Protein AF-A0A673M938-F1 (afdb_monomer_lite)

Radius of gyration: 27.76 Å; chains: 1; bounding box: 38×62×78 Å

Secondary structure (DSSP, 8-state):
--PPPP--TTTTSSSS-S----------SSSSSSSS--S-------------HHHHHHHHHHHSTTHHHHHHHHHHHHHHHHSSS---THHHHHHHHHHHHHHHHHT--SS---TT-

Sequence (117 aa):
MMTSPSVSMEDYQEAEQMQVGEQTAGQVEERLEEEEEREEEESSSAPSEPQTPMEVDKTAIYRHPLFPLLALLFEKCEQSTQSSECVTSASFDVDIENFVRNQEKEGKAFFSEDPDL

InterPro domains:
  IPR032453 Homeobox protein PKNOX/Meis, N-terminal [PF16493] (54-117)

pLDDT: mean 70.55, std 22.5, range [33.09, 96.75]

Organism: NCBI:txid307959

Foldseek 3Di:
DDDDDDDDPPVPPPPPDDDDDDDDDDPDPPPPPPPPPDPPPPPDDDDDDPDDPVNVVVVVLCPWLCNVLVVVVVVLVVCCVVDPPNPDPVVSVVVVVVSVVVCVVVVHDNGDPDPVD

Structure (mmCIF, N/CA/C/O backbone):
data_AF-A0A673M938-F1
#
_entry.id   AF-A0A673M938-F1
#
loop_
_atom_site.group_PDB
_atom_site.id
_atom_site.type_symbol
_atom_site.label_atom_id
_atom_site.label_alt_id
_atom_site.label_comp_id
_atom_site.label_asym_id
_atom_site.label_entity_id
_atom_site.label_seq_id
_atom_site.pdbx_PDB_ins_code
_atom_site.Cartn_x
_atom_site.Cartn_y
_atom_site.Cartn_z
_atom_site.occupancy
_atom_site.B_iso_or_equiv
_atom_site.auth_seq_id
_atom_site.auth_comp_id
_atom_site.auth_asym_id
_atom_site.auth_atom_id
_atom_site.pdbx_PDB_model_num
ATOM 1 N N . MET A 1 1 ? 14.864 14.030 59.898 1.00 46.38 1 MET A N 1
ATOM 2 C CA . MET A 1 1 ? 13.698 14.723 59.313 1.00 46.38 1 MET A CA 1
ATOM 3 C C . MET A 1 1 ? 14.268 15.833 58.452 1.00 46.38 1 MET A C 1
ATOM 5 O O . MET A 1 1 ? 14.858 16.744 59.013 1.00 46.38 1 MET A O 1
ATOM 9 N N . MET A 1 2 ? 14.240 15.707 57.127 1.00 45.50 2 MET A N 1
ATOM 10 C CA . MET A 1 2 ? 14.687 16.782 56.238 1.00 45.50 2 MET A CA 1
ATOM 11 C C . MET A 1 2 ? 13.480 17.220 55.423 1.00 45.50 2 MET A C 1
ATOM 13 O O . MET A 1 2 ? 12.916 16.448 54.658 1.00 45.50 2 MET A O 1
ATOM 17 N N . THR A 1 3 ? 13.046 18.435 55.736 1.00 51.59 3 THR A N 1
ATOM 18 C CA . THR A 1 3 ? 11.962 19.172 55.102 1.00 51.59 3 THR A CA 1
ATOM 19 C C . THR A 1 3 ? 12.409 19.597 53.706 1.00 51.59 3 THR A C 1
ATOM 21 O O . THR A 1 3 ? 13.449 20.236 53.559 1.00 51.59 3 THR A O 1
ATOM 24 N N . SER A 1 4 ? 11.654 19.221 52.680 1.00 50.34 4 SER A N 1
ATOM 25 C CA . SER A 1 4 ? 11.849 19.722 51.319 1.00 50.34 4 SER A CA 1
ATOM 26 C C . SER A 1 4 ? 11.364 21.176 51.244 1.00 50.34 4 SER A C 1
ATOM 28 O O . SER A 1 4 ? 10.293 21.470 51.781 1.00 50.34 4 SER A O 1
ATOM 30 N N . PRO A 1 5 ? 12.110 22.101 50.617 1.00 5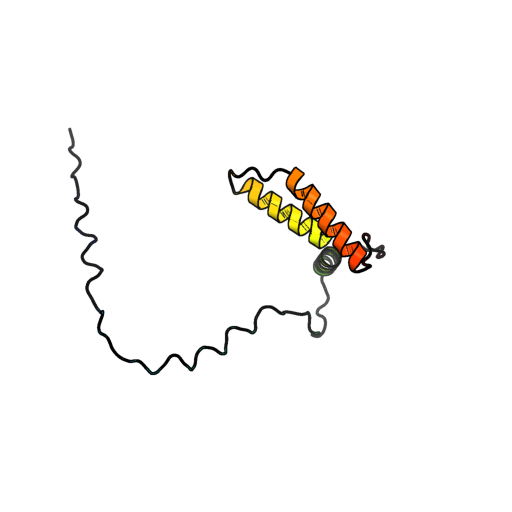2.72 5 PRO A N 1
ATOM 31 C CA . PRO A 1 5 ? 11.615 23.446 50.371 1.00 52.72 5 PRO A CA 1
ATOM 32 C C . PRO A 1 5 ? 10.592 23.419 49.228 1.00 52.72 5 PRO A C 1
ATOM 34 O O . PRO A 1 5 ? 10.859 22.898 48.147 1.00 52.72 5 PRO A O 1
ATOM 37 N N . SER A 1 6 ? 9.412 23.976 49.496 1.00 56.78 6 SER A N 1
ATOM 38 C CA . SER A 1 6 ? 8.417 24.337 48.488 1.00 56.78 6 SER A CA 1
ATOM 39 C C . SER A 1 6 ? 8.943 25.551 47.726 1.00 56.78 6 SER A C 1
ATOM 41 O O . SER A 1 6 ? 9.205 26.581 48.343 1.00 56.78 6 SER A O 1
ATOM 43 N N . VAL A 1 7 ? 9.109 25.432 46.413 1.00 49.12 7 VAL A N 1
ATOM 44 C CA . VAL A 1 7 ? 9.397 26.564 45.522 1.00 49.12 7 VAL A CA 1
ATOM 45 C C . VAL A 1 7 ? 8.110 26.874 44.763 1.00 49.12 7 VAL A C 1
ATOM 47 O O . VAL A 1 7 ? 7.568 26.004 44.083 1.00 49.12 7 VAL A O 1
ATOM 50 N N . SER A 1 8 ? 7.578 28.078 44.979 1.00 53.78 8 SER A N 1
ATOM 51 C CA . SER A 1 8 ? 6.349 28.581 44.364 1.00 53.78 8 SER A CA 1
ATOM 52 C C . SER A 1 8 ? 6.526 28.825 42.859 1.00 53.78 8 SER A C 1
ATOM 54 O O . SER A 1 8 ? 7.599 29.192 42.390 1.00 53.78 8 SER A O 1
ATOM 56 N N . MET A 1 9 ? 5.442 28.642 42.104 1.00 48.66 9 MET A N 1
ATOM 57 C CA . MET A 1 9 ? 5.350 28.697 40.636 1.00 48.66 9 MET A CA 1
ATOM 58 C C . MET A 1 9 ? 5.307 30.136 40.066 1.00 48.66 9 MET A C 1
ATOM 60 O O . MET A 1 9 ? 4.666 30.381 39.051 1.00 48.66 9 MET A O 1
ATOM 64 N N . GLU A 1 10 ? 5.937 31.099 40.738 1.00 53.44 10 GLU A N 1
ATOM 65 C CA . GLU A 1 10 ? 5.806 32.548 40.465 1.00 53.44 10 GLU A CA 1
ATOM 66 C C . GLU A 1 10 ? 6.981 33.139 39.663 1.00 53.44 10 GLU A C 1
ATOM 68 O O . GLU A 1 10 ? 6.841 34.212 39.088 1.00 53.44 10 GLU A O 1
ATOM 73 N N . ASP A 1 11 ? 8.091 32.412 39.505 1.00 44.53 11 ASP A N 1
ATOM 74 C CA . ASP A 1 11 ? 9.292 32.907 38.801 1.00 44.53 11 ASP A CA 1
ATOM 75 C C . ASP A 1 11 ? 9.293 32.658 37.275 1.00 44.53 11 ASP A C 1
ATOM 77 O O . ASP A 1 11 ? 10.265 32.954 36.589 1.00 44.53 11 ASP A O 1
ATOM 81 N N . TYR A 1 12 ? 8.210 32.113 36.707 1.00 47.50 12 TYR A N 1
ATOM 82 C CA . TYR A 1 12 ? 8.104 31.879 35.254 1.00 47.50 12 TYR A CA 1
ATOM 83 C C . TYR A 1 12 ? 7.320 32.962 34.499 1.00 47.50 12 TYR A C 1
ATOM 85 O O . TYR A 1 12 ? 7.202 32.885 33.279 1.00 47.50 12 TYR A O 1
ATOM 93 N N . GLN A 1 13 ? 6.789 33.977 35.190 1.00 46.44 13 GLN A N 1
ATOM 94 C CA . GLN A 1 13 ? 5.879 34.965 34.593 1.00 46.44 13 GLN A CA 1
ATOM 95 C C . GLN A 1 13 ? 6.547 36.309 34.230 1.00 46.44 13 GLN A C 1
ATOM 97 O O . GLN A 1 13 ? 5.871 37.228 33.776 1.00 46.44 13 GLN A O 1
ATOM 102 N N . GLU A 1 14 ? 7.875 36.422 34.359 1.00 40.69 14 GLU A N 1
ATOM 103 C CA . GLU A 1 14 ? 8.656 37.605 33.950 1.00 40.69 14 GLU A CA 1
ATOM 104 C C . GLU A 1 14 ? 9.568 37.317 32.738 1.00 40.69 14 GLU A C 1
ATOM 106 O O . GLU A 1 14 ? 10.674 37.831 32.627 1.00 40.69 14 GLU A O 1
ATOM 111 N N . ALA A 1 15 ? 9.117 36.478 31.800 1.00 41.78 15 ALA A N 1
ATOM 112 C CA . ALA A 1 15 ? 9.761 36.319 30.487 1.00 41.78 15 ALA A CA 1
ATOM 113 C C . ALA A 1 15 ? 8.848 36.723 29.310 1.00 41.78 15 ALA A C 1
ATOM 115 O O . ALA A 1 15 ? 9.245 36.596 28.156 1.00 41.78 15 ALA A O 1
ATOM 116 N N . GLU A 1 16 ? 7.651 37.257 29.589 1.00 47.84 16 GLU A N 1
ATOM 117 C CA . GLU A 1 16 ? 6.676 37.719 28.581 1.00 47.84 16 GLU A CA 1
ATOM 118 C C . GLU A 1 16 ? 6.479 39.246 28.565 1.00 47.84 16 GLU A C 1
ATOM 120 O O . GLU A 1 16 ? 5.452 39.755 28.123 1.00 47.84 16 GLU A O 1
ATOM 125 N N . GLN A 1 17 ? 7.458 40.021 29.031 1.00 50.78 17 GLN A N 1
ATOM 126 C CA . GLN A 1 17 ? 7.371 41.483 28.995 1.00 50.78 17 GLN A CA 1
ATOM 127 C C . GLN A 1 17 ? 8.587 42.113 28.327 1.00 50.78 17 GLN A C 1
ATOM 129 O O . GLN A 1 17 ? 9.359 42.820 28.963 1.00 50.78 17 GLN A O 1
ATOM 134 N N . MET A 1 18 ? 8.732 41.921 27.016 1.00 43.19 18 MET A N 1
ATOM 135 C CA . MET A 1 18 ? 9.256 42.994 26.173 1.00 43.19 18 MET A CA 1
ATOM 136 C C . MET A 1 18 ? 8.873 42.784 24.711 1.00 43.19 18 MET A C 1
ATOM 138 O O . MET A 1 18 ? 9.156 41.750 24.121 1.00 43.19 18 MET A O 1
ATOM 142 N N . GLN A 1 19 ? 8.313 43.854 24.144 1.00 44.06 19 GLN A N 1
ATOM 143 C CA . GLN A 1 19 ? 8.196 44.134 22.713 1.00 44.06 19 GLN A CA 1
ATOM 144 C C . GLN A 1 19 ? 6.907 43.674 22.012 1.00 44.06 19 GLN A C 1
ATOM 146 O O . GLN A 1 19 ? 6.929 42.959 21.019 1.00 44.06 19 GLN A O 1
ATOM 151 N N . VAL A 1 20 ? 5.776 44.239 22.448 1.00 41.41 20 VAL A N 1
ATOM 152 C CA . VAL A 1 20 ? 4.704 44.623 21.516 1.00 41.41 20 VAL A CA 1
ATOM 153 C C . VAL A 1 20 ? 4.788 46.136 21.326 1.00 41.41 20 VAL A C 1
ATOM 155 O O . VAL A 1 20 ? 4.463 46.912 22.222 1.00 41.41 20 VAL A O 1
ATOM 158 N N . GLY A 1 21 ? 5.298 46.540 20.165 1.00 39.22 21 GLY A N 1
ATOM 159 C CA . GLY A 1 21 ? 5.245 47.897 19.639 1.00 39.22 21 GLY A CA 1
ATOM 160 C C . GLY A 1 21 ? 4.765 47.816 18.195 1.00 39.22 21 GLY A C 1
ATOM 161 O O . GLY A 1 21 ? 5.463 47.276 17.345 1.00 39.22 21 GLY A O 1
ATOM 162 N N . GLU A 1 22 ? 3.541 48.281 17.969 1.00 41.91 22 GLU A N 1
ATOM 163 C CA . GLU A 1 22 ? 2.845 48.376 16.684 1.00 41.91 22 GLU A CA 1
ATOM 164 C C . GLU A 1 22 ? 3.607 49.168 15.602 1.00 41.91 22 GLU A C 1
ATOM 166 O O . GLU A 1 22 ? 4.420 50.039 15.911 1.00 41.91 22 GLU A O 1
ATOM 171 N N . GLN A 1 23 ? 3.158 48.955 14.351 1.00 39.69 23 GLN A N 1
ATOM 172 C CA . GLN A 1 23 ? 3.419 49.688 13.093 1.00 39.69 23 GLN A CA 1
ATOM 173 C C . GLN A 1 23 ? 4.562 49.072 12.260 1.00 39.69 23 GLN A C 1
ATOM 175 O O . GLN A 1 23 ? 5.728 49.133 12.614 1.00 39.69 23 GLN A O 1
ATOM 180 N N . THR A 1 24 ? 4.294 48.454 11.108 1.00 33.09 24 THR A N 1
ATOM 181 C CA . THR A 1 24 ? 3.749 49.122 9.918 1.00 33.09 24 THR A CA 1
ATOM 182 C C . THR A 1 24 ? 3.107 48.116 8.951 1.00 33.09 24 THR A C 1
ATOM 184 O O . THR A 1 24 ? 3.687 47.094 8.598 1.00 33.09 24 THR A O 1
ATOM 187 N N . ALA A 1 25 ? 1.890 48.433 8.507 1.00 45.22 25 ALA A N 1
ATOM 188 C CA . ALA A 1 25 ? 1.270 47.842 7.330 1.00 45.22 25 ALA A CA 1
ATOM 189 C C . ALA A 1 25 ? 2.018 48.341 6.083 1.00 45.22 25 ALA A C 1
ATOM 191 O O . ALA A 1 25 ? 2.111 49.553 5.881 1.00 45.22 25 ALA A O 1
ATOM 192 N N . GLY A 1 26 ? 2.557 47.431 5.269 1.00 43.84 26 GLY A N 1
ATOM 193 C CA . GLY A 1 26 ? 3.184 47.811 3.997 1.00 43.84 26 GLY A CA 1
ATOM 194 C C . GLY A 1 26 ? 4.216 46.856 3.394 1.00 43.84 26 GLY A C 1
ATOM 195 O O . GLY A 1 26 ? 4.882 47.261 2.449 1.00 43.84 26 GLY A O 1
ATOM 196 N N . GLN A 1 27 ? 4.392 45.631 3.903 1.00 39.25 27 GLN A N 1
ATOM 197 C CA . GLN A 1 27 ? 5.377 44.698 3.339 1.00 39.25 27 GLN A CA 1
ATOM 198 C C . GLN A 1 27 ? 4.998 43.235 3.618 1.00 39.25 27 GLN A C 1
ATOM 200 O O . GLN A 1 27 ? 5.647 42.534 4.383 1.00 39.25 27 GLN A O 1
ATOM 205 N N . VAL A 1 28 ? 3.883 42.775 3.050 1.00 37.84 28 VAL A N 1
ATOM 206 C CA . VAL A 1 28 ? 3.534 41.337 3.055 1.00 37.84 28 VAL A CA 1
ATOM 207 C C . VAL A 1 28 ? 3.056 40.847 1.682 1.00 37.84 28 VAL A C 1
ATOM 209 O O . VAL A 1 28 ? 2.656 39.699 1.550 1.00 37.84 28 VAL A O 1
ATOM 212 N N . GLU A 1 29 ? 3.135 41.690 0.646 1.00 44.66 29 GLU A N 1
ATOM 213 C CA . GLU A 1 29 ? 2.706 41.341 -0.719 1.00 44.66 29 GLU A CA 1
ATOM 214 C C . GLU A 1 29 ? 3.839 40.823 -1.625 1.00 44.66 29 GLU A C 1
ATOM 216 O O . GLU A 1 29 ? 3.595 40.537 -2.786 1.00 44.66 29 GLU A O 1
ATOM 221 N N . GLU A 1 30 ? 5.062 40.636 -1.118 1.00 43.28 30 GLU A N 1
ATOM 222 C CA . GLU A 1 30 ? 6.190 40.103 -1.910 1.00 43.28 30 GLU A CA 1
ATOM 223 C C . GLU A 1 30 ? 6.807 38.853 -1.260 1.00 43.28 30 GLU A C 1
ATOM 225 O O . GLU A 1 30 ? 8.019 38.715 -1.136 1.00 43.28 30 GLU A O 1
ATOM 230 N N . ARG A 1 31 ? 5.970 37.948 -0.743 1.00 40.50 31 ARG A N 1
ATOM 231 C CA . ARG A 1 31 ? 6.435 36.617 -0.309 1.00 40.50 31 ARG A CA 1
ATOM 232 C C . ARG A 1 31 ? 5.344 35.551 -0.414 1.00 40.50 31 ARG A C 1
ATOM 234 O O . ARG A 1 31 ? 5.208 34.709 0.467 1.00 40.50 31 ARG A O 1
ATOM 241 N N . LEU A 1 32 ? 4.533 35.645 -1.466 1.00 40.44 32 LEU A N 1
ATOM 242 C CA . LEU A 1 32 ? 3.410 34.743 -1.752 1.00 40.44 32 LEU A CA 1
ATOM 243 C C . LEU A 1 32 ? 3.569 33.982 -3.079 1.00 40.44 32 LEU A C 1
ATOM 245 O O . LEU A 1 32 ? 2.608 33.379 -3.535 1.00 40.44 32 LEU A O 1
ATOM 249 N N . GLU A 1 33 ? 4.763 33.961 -3.681 1.00 41.78 33 GLU A N 1
ATOM 250 C CA . GLU A 1 33 ? 4.968 33.332 -5.000 1.00 41.78 33 GLU A CA 1
ATOM 251 C C . GLU A 1 33 ? 6.084 32.267 -5.047 1.00 41.78 33 GLU A C 1
ATOM 253 O O . GLU A 1 33 ? 6.384 31.760 -6.118 1.00 41.78 33 GLU A O 1
ATOM 258 N N . GLU A 1 34 ? 6.680 31.860 -3.919 1.00 41.66 34 GLU A N 1
ATOM 259 C CA . GLU A 1 34 ? 7.791 30.879 -3.915 1.00 41.66 34 GLU A CA 1
ATOM 260 C C . GLU A 1 34 ? 7.587 29.712 -2.930 1.00 41.66 34 GLU A C 1
ATOM 262 O O . GLU A 1 34 ? 8.523 29.290 -2.258 1.00 41.66 34 GLU A O 1
ATOM 267 N N . GLU A 1 35 ? 6.371 29.178 -2.797 1.00 43.34 35 GLU A N 1
ATOM 268 C CA . GLU A 1 35 ? 6.157 27.918 -2.051 1.00 43.34 35 GLU A CA 1
ATOM 269 C C . GLU A 1 35 ? 5.052 27.024 -2.651 1.00 43.34 35 GLU A C 1
ATOM 271 O O . GLU A 1 35 ? 4.525 26.145 -1.978 1.00 43.34 35 GLU A O 1
ATOM 276 N N . GLU A 1 36 ? 4.734 27.203 -3.939 1.00 41.62 36 GLU A N 1
ATOM 277 C CA . GLU A 1 36 ? 3.830 26.325 -4.706 1.00 41.62 36 GLU A CA 1
ATOM 278 C C . GLU A 1 36 ? 4.551 25.712 -5.918 1.00 41.62 36 GLU A C 1
ATOM 280 O O . GLU A 1 36 ? 4.021 25.656 -7.013 1.00 41.62 36 GLU A O 1
ATOM 285 N N . GLU A 1 37 ? 5.794 25.262 -5.752 1.00 38.25 37 GLU A N 1
ATOM 286 C CA . GLU A 1 37 ? 6.470 24.432 -6.760 1.00 38.25 37 GLU A CA 1
ATOM 287 C C . GLU A 1 37 ? 7.373 23.414 -6.062 1.00 38.25 37 GLU A C 1
ATOM 289 O O . GLU A 1 37 ? 8.601 23.479 -6.143 1.00 38.25 37 GLU A O 1
ATOM 294 N N . ARG A 1 38 ? 6.793 22.474 -5.302 1.00 51.00 38 ARG A N 1
ATOM 295 C CA . ARG A 1 38 ? 7.587 21.324 -4.852 1.00 51.00 38 ARG A CA 1
ATOM 296 C C . ARG A 1 38 ? 6.842 20.043 -4.516 1.00 51.00 38 ARG A C 1
ATOM 298 O O . ARG A 1 38 ? 7.299 19.340 -3.632 1.00 51.00 38 ARG A O 1
ATOM 305 N N . GLU A 1 39 ? 5.784 19.680 -5.231 1.00 43.56 39 GLU A N 1
ATOM 306 C CA . GLU A 1 39 ? 5.269 18.299 -5.173 1.00 43.56 39 GLU A CA 1
ATOM 307 C C . GLU A 1 39 ? 4.759 17.812 -6.535 1.00 43.56 39 GLU A C 1
ATOM 309 O O . GLU A 1 39 ? 3.681 17.254 -6.640 1.00 43.56 39 GLU A O 1
ATOM 314 N N . GLU A 1 40 ? 5.568 17.975 -7.582 1.00 43.25 40 GLU A N 1
ATOM 315 C CA . GLU A 1 40 ? 5.495 17.136 -8.786 1.00 43.25 40 GLU A CA 1
ATOM 316 C C . GLU A 1 40 ? 6.929 16.851 -9.261 1.00 43.25 40 GLU A C 1
ATOM 318 O O . GLU A 1 40 ? 7.382 17.330 -10.295 1.00 43.25 40 GLU A O 1
ATOM 323 N N . GLU A 1 41 ? 7.688 16.061 -8.490 1.00 40.50 41 GLU A N 1
ATOM 324 C CA . GLU A 1 41 ? 8.828 15.317 -9.055 1.00 40.50 41 GLU A CA 1
ATOM 325 C C . GLU A 1 41 ? 8.260 14.164 -9.899 1.00 40.50 41 GLU A C 1
ATOM 327 O O . GLU A 1 41 ? 8.322 12.981 -9.561 1.00 40.50 41 GLU A O 1
ATOM 332 N N . GLU A 1 42 ? 7.645 14.543 -11.020 1.00 42.47 42 GLU A N 1
ATOM 333 C CA . GLU A 1 42 ? 7.547 13.684 -12.182 1.00 42.47 42 GLU A CA 1
ATOM 334 C C . GLU A 1 42 ? 8.972 13.475 -12.699 1.00 42.47 42 GLU A C 1
ATOM 336 O O . GLU A 1 42 ? 9.721 14.415 -12.967 1.00 42.47 42 GLU A O 1
ATOM 341 N N . SER A 1 43 ? 9.336 12.200 -12.786 1.00 45.50 43 SER A N 1
ATOM 342 C CA . SER A 1 43 ? 10.582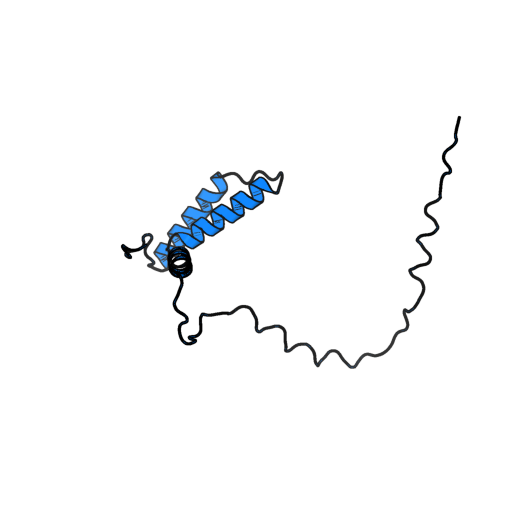 11.667 -13.315 1.00 45.50 43 SER A CA 1
ATOM 343 C C . SER A 1 43 ? 10.899 12.258 -14.697 1.00 45.50 43 SER A C 1
ATOM 345 O O . SER A 1 43 ? 10.533 11.705 -15.733 1.00 45.50 43 SER A O 1
ATOM 347 N N . SER A 1 44 ? 11.590 13.398 -14.719 1.00 45.41 44 SER A N 1
ATOM 348 C CA . SER A 1 44 ? 12.095 14.014 -15.941 1.00 45.41 44 SER A CA 1
ATOM 349 C C . SER A 1 44 ? 13.541 13.586 -16.166 1.00 45.41 44 SER A C 1
ATOM 351 O O . SER A 1 44 ? 14.440 13.812 -15.359 1.00 45.41 44 SER A O 1
ATOM 353 N N . SER A 1 45 ? 13.722 12.904 -17.290 1.00 49.62 45 SER A N 1
ATOM 354 C CA . SER A 1 45 ? 14.942 12.319 -17.839 1.00 49.62 45 SER A CA 1
ATOM 355 C C . SER A 1 45 ? 16.243 13.106 -17.585 1.00 49.62 45 SER A C 1
ATOM 357 O O . SER A 1 45 ? 16.463 14.165 -18.175 1.00 49.62 45 SER A O 1
ATOM 359 N N . ALA A 1 46 ? 17.167 12.504 -16.832 1.00 47.72 46 ALA A N 1
ATOM 360 C CA . ALA A 1 46 ? 18.592 12.847 -16.783 1.00 47.72 46 ALA A CA 1
ATOM 361 C C . ALA A 1 46 ? 19.432 11.589 -17.119 1.00 47.72 46 ALA A C 1
ATOM 363 O O . ALA A 1 46 ? 18.945 10.471 -16.928 1.00 47.72 46 ALA A O 1
ATOM 364 N N . PRO A 1 47 ? 20.650 11.719 -17.686 1.00 48.19 47 PRO A N 1
ATOM 365 C CA . PRO A 1 47 ? 21.372 10.596 -18.279 1.00 48.19 47 PRO A CA 1
ATOM 366 C C . PRO A 1 47 ? 21.751 9.562 -17.214 1.00 48.19 47 PRO A C 1
ATOM 368 O O . PRO A 1 47 ? 22.348 9.886 -16.192 1.00 48.19 47 PRO A O 1
ATOM 371 N N . SER A 1 48 ? 21.382 8.315 -17.497 1.00 52.50 48 SER A N 1
ATOM 372 C CA . SER A 1 48 ? 21.441 7.146 -16.623 1.00 52.50 48 SER A CA 1
ATOM 373 C C . SER A 1 48 ? 22.825 6.903 -16.012 1.00 52.50 48 SER A C 1
ATOM 375 O O . SER A 1 48 ? 23.734 6.419 -16.695 1.00 52.50 48 SER A O 1
ATOM 377 N N . GLU A 1 49 ? 22.956 7.134 -14.706 1.00 63.06 49 GLU A N 1
ATOM 378 C CA . GLU A 1 49 ? 23.859 6.318 -13.893 1.00 63.06 49 GLU A CA 1
ATOM 379 C C . GLU A 1 49 ? 23.436 4.841 -14.010 1.00 63.06 49 GLU A C 1
ATOM 381 O O . GLU A 1 49 ? 22.247 4.557 -14.199 1.00 63.06 49 GLU A O 1
ATOM 386 N N . PRO A 1 50 ? 24.375 3.877 -13.953 1.00 66.19 50 PRO A N 1
ATOM 387 C CA . PRO A 1 50 ? 24.017 2.466 -13.973 1.00 66.19 50 PRO A CA 1
ATOM 388 C C . PRO A 1 50 ? 23.113 2.173 -12.772 1.00 66.19 50 PRO A C 1
ATOM 390 O O . PRO A 1 50 ? 23.564 2.207 -11.627 1.00 66.19 50 PRO A O 1
ATOM 393 N N . GLN A 1 51 ? 21.833 1.906 -13.041 1.00 72.94 51 GLN A N 1
ATOM 394 C CA . GLN A 1 51 ? 20.876 1.527 -12.009 1.00 72.94 51 GLN A CA 1
ATOM 395 C C . GLN A 1 51 ? 21.404 0.289 -11.288 1.00 72.94 51 GLN A C 1
ATOM 397 O O . GLN A 1 51 ? 21.713 -0.732 -11.910 1.00 72.94 51 GLN A O 1
ATOM 402 N N . THR A 1 52 ? 21.561 0.397 -9.970 1.00 89.31 52 THR A N 1
ATOM 403 C CA . THR A 1 52 ? 21.917 -0.767 -9.161 1.00 89.31 52 THR A CA 1
ATOM 404 C C . THR A 1 52 ? 20.769 -1.780 -9.222 1.00 89.31 52 THR A C 1
ATOM 406 O O . THR A 1 52 ? 19.619 -1.364 -9.372 1.00 89.31 52 THR A O 1
ATOM 409 N N . PRO A 1 53 ? 21.030 -3.091 -9.065 1.00 87.88 53 PRO A N 1
ATOM 410 C CA . PRO A 1 53 ? 19.966 -4.099 -9.038 1.00 87.88 53 PRO A CA 1
ATOM 411 C C . PRO A 1 53 ? 18.827 -3.754 -8.061 1.00 87.88 53 PRO A C 1
ATOM 413 O O . PRO A 1 53 ? 17.662 -3.938 -8.377 1.00 87.88 53 PRO A O 1
ATOM 416 N N . MET A 1 54 ? 19.161 -3.141 -6.922 1.00 90.50 54 MET A N 1
ATOM 417 C CA . MET A 1 54 ? 18.193 -2.697 -5.917 1.00 90.50 54 MET A CA 1
ATOM 418 C C . MET A 1 54 ? 17.242 -1.598 -6.421 1.00 90.50 54 MET A C 1
ATOM 420 O O . MET A 1 54 ? 16.064 -1.607 -6.072 1.00 90.50 54 MET A O 1
ATOM 424 N N . GLU A 1 55 ? 17.723 -0.648 -7.230 1.00 91.06 55 GLU A N 1
ATOM 425 C CA . GLU A 1 55 ? 16.856 0.405 -7.784 1.00 91.06 55 GLU A CA 1
ATOM 426 C C . GLU A 1 55 ? 15.916 -0.156 -8.864 1.00 91.06 55 GLU A C 1
ATOM 428 O O . GLU A 1 55 ? 14.770 0.284 -8.982 1.00 91.06 55 GLU A O 1
ATOM 433 N N . VAL A 1 56 ? 16.349 -1.197 -9.585 1.00 90.00 56 VAL A N 1
ATOM 434 C CA . VAL A 1 56 ? 15.482 -1.939 -10.513 1.00 90.00 56 VAL A CA 1
ATOM 435 C C . VAL A 1 56 ? 14.349 -2.626 -9.746 1.00 90.00 56 VAL A C 1
ATOM 437 O O . VAL A 1 56 ? 13.185 -2.397 -10.060 1.00 90.00 56 VAL A O 1
ATOM 440 N N . ASP A 1 57 ? 14.662 -3.366 -8.681 1.00 89.31 57 ASP A N 1
ATOM 441 C CA . ASP A 1 57 ? 13.645 -4.044 -7.863 1.00 89.31 57 ASP A CA 1
ATOM 442 C C . ASP A 1 57 ? 12.657 -3.046 -7.238 1.00 89.31 57 ASP A C 1
ATOM 444 O O . ASP A 1 57 ? 11.442 -3.241 -7.227 1.00 89.31 57 ASP A O 1
ATOM 448 N N . LYS A 1 58 ? 13.171 -1.918 -6.745 1.00 92.19 58 LYS A N 1
ATOM 449 C CA . LYS A 1 58 ? 12.361 -0.847 -6.165 1.00 92.19 58 LYS A CA 1
ATOM 450 C C . LYS A 1 58 ? 11.392 -0.248 -7.189 1.00 92.19 58 LYS A C 1
ATOM 452 O O . LYS A 1 58 ? 10.207 -0.089 -6.897 1.00 92.19 58 LYS A O 1
ATOM 457 N N . THR A 1 59 ? 11.872 0.077 -8.389 1.00 91.06 59 THR A N 1
ATOM 458 C CA . THR A 1 59 ? 11.018 0.626 -9.457 1.00 91.06 59 THR A CA 1
ATOM 459 C C . THR A 1 59 ? 9.989 -0.390 -9.952 1.00 91.06 59 THR A C 1
ATOM 461 O O . THR A 1 59 ? 8.845 -0.010 -10.206 1.00 91.06 59 THR A O 1
ATOM 464 N N . ALA A 1 60 ? 10.352 -1.673 -10.006 1.00 90.62 60 ALA A N 1
ATOM 465 C CA . ALA A 1 60 ? 9.436 -2.775 -10.277 1.00 90.62 60 ALA A CA 1
ATOM 466 C C . ALA A 1 60 ? 8.287 -2.829 -9.254 1.00 90.62 60 ALA A C 1
ATOM 468 O O . ALA A 1 60 ? 7.112 -2.793 -9.629 1.00 90.62 60 ALA A O 1
ATOM 469 N N . ILE A 1 61 ? 8.610 -2.802 -7.958 1.00 90.88 61 ILE A N 1
ATOM 470 C CA . ILE A 1 61 ? 7.613 -2.815 -6.878 1.00 90.88 61 ILE A CA 1
ATOM 471 C C . ILE A 1 61 ? 6.659 -1.620 -6.989 1.00 90.88 61 ILE A C 1
ATOM 473 O O . ILE A 1 61 ? 5.446 -1.805 -6.907 1.00 90.88 61 ILE A O 1
ATOM 477 N N . TYR A 1 62 ? 7.171 -0.406 -7.220 1.00 91.69 62 TYR A N 1
ATOM 478 C CA . TYR A 1 62 ? 6.326 0.794 -7.319 1.00 91.69 62 TYR A CA 1
ATOM 479 C C . TYR A 1 62 ? 5.415 0.812 -8.543 1.00 91.69 62 TYR A C 1
ATOM 481 O O . TYR A 1 62 ? 4.342 1.414 -8.512 1.00 91.69 62 TYR A O 1
ATOM 489 N N . ARG A 1 63 ? 5.822 0.149 -9.626 1.00 91.19 63 ARG A N 1
ATOM 490 C CA . ARG A 1 63 ? 5.001 0.007 -10.830 1.00 91.19 63 ARG A CA 1
ATOM 491 C C . ARG A 1 63 ? 3.956 -1.102 -10.730 1.00 91.19 63 ARG A C 1
ATOM 493 O O . ARG A 1 63 ? 3.088 -1.176 -11.601 1.00 91.19 63 ARG A O 1
ATOM 500 N N . HIS A 1 64 ? 4.022 -1.956 -9.709 1.00 92.56 64 HIS A N 1
ATOM 501 C CA . HIS A 1 64 ? 3.113 -3.085 -9.572 1.00 92.56 64 HIS A CA 1
ATOM 502 C C . HIS A 1 64 ? 1.664 -2.596 -9.358 1.00 92.56 64 HIS A C 1
ATOM 504 O O . HIS A 1 64 ? 1.427 -1.752 -8.492 1.00 92.56 64 HIS A O 1
ATOM 510 N N . PRO A 1 65 ? 0.652 -3.139 -10.065 1.00 92.69 65 PRO A N 1
ATOM 511 C CA . PRO A 1 65 ? -0.738 -2.670 -9.964 1.00 92.69 65 PRO A CA 1
ATOM 512 C C . PRO A 1 65 ? -1.326 -2.769 -8.550 1.00 92.69 65 PRO A C 1
ATOM 514 O O . PRO A 1 65 ? -2.185 -1.978 -8.181 1.00 92.69 65 PRO A O 1
ATOM 517 N N . LEU A 1 66 ? -0.844 -3.712 -7.738 1.00 94.19 66 LEU A N 1
ATOM 518 C CA . LEU A 1 66 ? -1.232 -3.850 -6.326 1.00 94.19 66 LEU A CA 1
ATOM 519 C C . LEU A 1 66 ? -0.515 -2.889 -5.366 1.00 94.19 66 LEU A C 1
ATOM 521 O O . LEU A 1 66 ? -0.910 -2.815 -4.205 1.00 94.19 66 LEU A O 1
ATOM 525 N N . PHE A 1 67 ? 0.514 -2.161 -5.808 1.00 94.69 67 PHE A N 1
ATOM 526 C CA . PHE A 1 67 ? 1.288 -1.277 -4.936 1.00 94.69 67 PHE A CA 1
ATOM 527 C C . PHE A 1 67 ? 0.419 -0.252 -4.181 1.00 94.69 67 PHE A C 1
ATOM 529 O O . PHE A 1 67 ? 0.573 -0.161 -2.963 1.00 94.69 67 PHE A O 1
ATOM 536 N N . PRO A 1 68 ? -0.552 0.443 -4.813 1.00 94.56 68 PRO A N 1
ATOM 537 C CA . PRO A 1 68 ? -1.417 1.385 -4.099 1.00 94.56 68 PRO A CA 1
ATOM 538 C C . PRO A 1 68 ? -2.212 0.727 -2.965 1.00 94.56 68 PRO A C 1
ATOM 540 O O . PRO A 1 68 ? -2.349 1.293 -1.884 1.00 94.56 68 PRO A O 1
ATOM 543 N N . LEU A 1 69 ? -2.703 -0.495 -3.189 1.00 95.81 69 LEU A N 1
ATOM 544 C CA . LEU A 1 69 ? -3.465 -1.239 -2.189 1.00 95.81 69 LEU A CA 1
ATOM 545 C C . LEU A 1 69 ? -2.570 -1.725 -1.034 1.00 95.81 69 LEU A C 1
ATOM 547 O O . LEU A 1 69 ? -2.978 -1.679 0.125 1.00 95.81 69 LEU A O 1
ATOM 551 N N . LEU A 1 70 ? -1.340 -2.157 -1.333 1.00 95.38 70 LEU A N 1
ATOM 552 C CA . LEU A 1 70 ? -0.350 -2.550 -0.323 1.00 95.38 70 LEU A CA 1
ATOM 553 C C . LEU A 1 70 ? 0.132 -1.356 0.513 1.00 95.38 70 LEU A C 1
ATOM 555 O O . LEU A 1 70 ? 0.296 -1.493 1.723 1.00 95.38 70 LEU A O 1
ATOM 559 N N . ALA A 1 71 ? 0.314 -0.186 -0.105 1.00 96.50 71 ALA A N 1
ATOM 560 C CA . ALA A 1 71 ? 0.670 1.043 0.599 1.00 96.50 71 ALA A CA 1
ATOM 561 C C . ALA A 1 71 ? -0.396 1.417 1.646 1.00 96.50 71 ALA A C 1
ATOM 563 O O . ALA A 1 71 ? -0.058 1.643 2.807 1.00 96.50 71 ALA A O 1
ATOM 564 N N . LEU A 1 72 ? -1.681 1.367 1.269 1.00 95.31 72 LEU A N 1
ATOM 565 C CA . LEU A 1 72 ? -2.805 1.596 2.188 1.00 95.31 72 LEU A CA 1
ATOM 566 C C . LEU A 1 72 ? -2.838 0.587 3.346 1.00 95.31 72 LEU A C 1
ATOM 568 O O . LEU A 1 72 ? -3.133 0.949 4.485 1.00 95.31 72 LEU A O 1
ATOM 572 N N . LEU A 1 73 ? -2.522 -0.686 3.079 1.00 95.62 73 LEU A N 1
ATOM 573 C CA . LEU A 1 73 ? -2.441 -1.701 4.131 1.00 95.62 73 LEU A CA 1
ATOM 574 C C . LEU A 1 73 ? -1.363 -1.349 5.160 1.00 95.62 73 LEU A C 1
ATOM 576 O O . LEU A 1 73 ? -1.619 -1.424 6.362 1.00 95.62 73 LEU A O 1
ATOM 580 N N . PHE A 1 74 ? -0.170 -0.961 4.704 1.00 94.19 74 PHE A N 1
ATOM 581 C CA . PHE A 1 74 ? 0.923 -0.606 5.606 1.00 94.19 74 PHE A CA 1
ATOM 582 C C . PHE A 1 74 ? 0.602 0.622 6.452 1.00 94.19 74 PHE A C 1
ATOM 584 O O . PHE A 1 74 ? 0.890 0.602 7.647 1.00 94.19 74 PHE A O 1
ATOM 591 N N . GLU A 1 75 ? -0.076 1.620 5.889 1.00 93.12 75 GLU A N 1
ATOM 592 C CA . GLU A 1 75 ? -0.559 2.779 6.641 1.00 93.12 75 GLU A CA 1
ATOM 593 C C . GLU A 1 75 ? -1.512 2.357 7.775 1.00 93.12 75 GLU A C 1
ATOM 595 O O . GLU A 1 75 ? -1.361 2.765 8.929 1.00 93.12 75 GLU A O 1
ATOM 600 N N . LYS A 1 76 ? -2.461 1.455 7.493 1.00 93.44 76 LYS A N 1
ATOM 601 C CA . LYS A 1 76 ? -3.369 0.927 8.523 1.00 93.44 76 LYS A CA 1
ATOM 602 C C . LYS A 1 76 ? -2.651 0.077 9.568 1.00 93.44 76 LYS A C 1
ATOM 604 O O . LYS A 1 76 ? -3.012 0.122 10.748 1.00 93.44 76 LYS A O 1
ATOM 609 N N . CYS A 1 77 ? -1.635 -0.688 9.174 1.00 93.00 77 CYS A N 1
ATOM 610 C CA . CYS A 1 77 ? -0.798 -1.437 10.111 1.00 93.00 77 CYS A CA 1
ATOM 611 C C . CYS A 1 77 ? -0.001 -0.500 11.026 1.00 93.00 77 CYS A C 1
ATOM 613 O O . CYS A 1 77 ? 0.091 -0.749 12.230 1.00 93.00 77 CYS A O 1
ATOM 615 N N . GLU A 1 78 ? 0.538 0.588 10.483 1.00 92.06 78 GLU A N 1
ATOM 616 C CA . GLU A 1 78 ? 1.241 1.606 11.256 1.00 92.06 78 GLU A CA 1
ATOM 617 C C . GLU A 1 78 ? 0.310 2.228 12.305 1.00 92.06 78 GLU A C 1
ATOM 619 O O . GLU A 1 78 ? 0.602 2.164 13.499 1.00 92.06 78 GLU A O 1
ATOM 624 N N . GLN A 1 79 ? -0.874 2.698 11.902 1.00 90.62 79 GLN A N 1
ATOM 625 C CA . GLN A 1 79 ? -1.863 3.273 12.825 1.00 90.62 79 GLN A CA 1
ATOM 626 C C . GLN A 1 79 ? -2.274 2.292 13.934 1.00 90.62 79 GLN A C 1
ATOM 628 O O . GLN A 1 79 ? -2.372 2.672 15.105 1.00 90.62 79 GLN A O 1
ATOM 633 N N . SER A 1 80 ? -2.452 1.017 13.577 1.00 89.50 80 SER A N 1
ATOM 634 C CA . SER A 1 80 ? -2.821 -0.057 14.512 1.00 89.50 80 SER A CA 1
ATOM 635 C C . SER A 1 80 ? -1.736 -0.370 15.546 1.00 89.50 80 SER A C 1
ATOM 637 O O . SER A 1 80 ? -2.030 -0.954 16.586 1.00 89.50 80 SER A O 1
ATOM 639 N N . THR A 1 81 ? -0.476 -0.045 15.248 1.00 88.25 81 THR A N 1
ATOM 640 C CA . THR A 1 81 ? 0.666 -0.314 16.138 1.00 88.25 81 THR A CA 1
ATOM 641 C C . THR A 1 81 ? 1.123 0.927 16.902 1.00 88.25 81 THR A C 1
ATOM 643 O O . THR A 1 81 ? 1.734 0.790 17.961 1.00 88.25 81 THR A O 1
ATOM 646 N N . GLN A 1 82 ? 0.801 2.125 16.408 1.00 89.06 82 GLN A N 1
ATOM 647 C CA . GLN A 1 82 ? 1.132 3.403 17.042 1.00 89.06 82 GLN A CA 1
ATOM 648 C C . GLN A 1 82 ? 0.041 3.937 17.980 1.00 89.06 82 GLN A C 1
ATOM 650 O O . GLN A 1 82 ? 0.347 4.718 18.882 1.00 89.06 82 GLN A O 1
ATOM 655 N N . SER A 1 83 ? -1.220 3.543 17.790 1.00 80.19 83 SER A N 1
ATOM 656 C CA . SER A 1 83 ? -2.357 4.060 18.559 1.00 80.19 83 SER A CA 1
ATOM 657 C C . SER A 1 83 ? -3.137 2.951 19.271 1.00 80.19 83 SER A C 1
ATOM 659 O O . SER A 1 83 ? -3.046 1.776 18.927 1.00 80.19 83 SER A O 1
ATOM 661 N N . SER A 1 84 ? -3.914 3.316 20.294 1.00 79.94 84 SER A N 1
ATOM 662 C CA . SER A 1 84 ? -4.872 2.402 20.936 1.00 79.94 84 SER A CA 1
ATOM 663 C C . SER A 1 84 ? -6.191 2.275 20.166 1.00 79.94 84 SER A C 1
ATOM 665 O O . SER A 1 84 ? -7.054 1.492 20.565 1.00 79.94 84 SER A O 1
ATOM 667 N N . GLU A 1 85 ? -6.372 3.068 19.105 1.00 79.06 85 GLU A N 1
ATOM 668 C CA . GLU A 1 85 ? -7.521 2.980 18.209 1.00 79.06 85 GLU A CA 1
ATOM 669 C C . GLU A 1 85 ? -7.408 1.666 17.431 1.00 79.06 85 GLU A C 1
ATOM 671 O O . GLU A 1 85 ? -6.485 1.444 16.647 1.00 79.06 85 GLU A O 1
ATOM 676 N N . CYS A 1 86 ? -8.338 0.747 17.683 1.00 69.69 86 CYS A N 1
ATOM 677 C CA . CYS A 1 86 ? -8.354 -0.534 16.996 1.00 69.69 86 CYS A CA 1
ATOM 678 C C . CYS A 1 86 ? -8.874 -0.334 15.568 1.00 69.69 86 CYS A C 1
ATOM 680 O O . CYS A 1 86 ? -10.073 -0.455 15.304 1.00 69.69 86 CYS A O 1
ATOM 682 N N . VAL A 1 87 ? -7.970 -0.044 14.631 1.00 82.56 87 VAL A N 1
ATOM 683 C CA . VAL A 1 87 ? -8.277 -0.146 13.203 1.00 82.56 87 VAL A CA 1
ATOM 684 C C . VAL A 1 87 ? -8.443 -1.629 12.890 1.00 82.56 87 VAL A C 1
ATOM 686 O O . VAL A 1 87 ? -7.491 -2.404 12.839 1.00 82.56 87 VAL A O 1
ATOM 689 N N . THR A 1 88 ? -9.693 -2.062 12.751 1.00 84.12 88 THR A N 1
ATOM 690 C CA . THR A 1 88 ? -9.982 -3.465 12.441 1.00 84.12 88 THR A CA 1
ATOM 691 C C . THR A 1 88 ? -9.596 -3.776 10.997 1.00 84.12 88 THR A C 1
ATOM 693 O O . THR A 1 88 ? -9.793 -2.950 10.099 1.00 84.12 88 THR A O 1
ATOM 696 N N . SER A 1 89 ? -9.115 -4.997 10.749 1.00 86.38 89 SER A N 1
ATOM 697 C CA . SER A 1 89 ? -8.835 -5.478 9.390 1.00 86.38 89 SER A CA 1
ATOM 698 C C . SER A 1 89 ? -10.077 -5.454 8.492 1.00 86.38 89 SER A C 1
ATOM 700 O O . SER A 1 89 ? -9.942 -5.283 7.290 1.00 86.38 89 SER A O 1
ATOM 702 N N . ALA A 1 90 ? -11.283 -5.521 9.069 1.00 89.62 90 ALA A N 1
ATOM 703 C CA . ALA A 1 90 ? -12.546 -5.386 8.340 1.00 89.62 90 ALA A CA 1
ATOM 704 C C . ALA A 1 90 ? -12.705 -4.020 7.647 1.00 89.62 90 ALA A C 1
ATOM 706 O O . ALA A 1 90 ? -13.420 -3.895 6.658 1.00 89.62 90 ALA A O 1
ATOM 707 N N . SER A 1 91 ? -12.026 -2.977 8.139 1.00 90.81 91 SER A N 1
ATOM 708 C CA . SER A 1 91 ? -12.019 -1.679 7.459 1.00 90.81 91 SER A CA 1
ATOM 709 C C . SER A 1 91 ? -11.260 -1.713 6.130 1.00 90.81 91 SER A C 1
ATOM 711 O O . SER A 1 91 ? -11.493 -0.850 5.291 1.00 90.81 91 SER A O 1
ATOM 713 N N . PHE A 1 92 ? -10.350 -2.674 5.943 1.00 95.69 92 PHE A N 1
ATOM 714 C CA . PHE A 1 92 ? -9.570 -2.822 4.716 1.00 95.69 92 PHE A CA 1
ATOM 715 C C . PHE A 1 92 ? -10.372 -3.490 3.593 1.00 95.69 92 PHE A C 1
ATOM 717 O O . PHE A 1 92 ? -10.117 -3.218 2.425 1.00 95.69 92 PHE A O 1
ATOM 724 N N . ASP A 1 93 ? -11.400 -4.281 3.922 1.00 96.31 93 ASP A N 1
ATOM 725 C CA . ASP A 1 93 ? -12.286 -4.893 2.920 1.00 96.31 93 ASP A CA 1
ATOM 726 C C . ASP A 1 93 ? -12.945 -3.824 2.027 1.00 96.31 93 ASP A C 1
ATOM 728 O O . ASP A 1 93 ? -13.006 -3.964 0.806 1.00 96.31 93 ASP A O 1
ATOM 732 N N . VAL A 1 94 ? -13.348 -2.695 2.621 1.00 96.00 94 VAL A N 1
ATOM 733 C CA . VAL A 1 94 ? -13.920 -1.548 1.896 1.00 96.00 94 VAL A CA 1
ATOM 734 C C . VAL A 1 94 ? -12.895 -0.897 0.958 1.00 96.00 94 VAL A C 1
ATOM 736 O O . VAL A 1 94 ? -13.246 -0.483 -0.149 1.00 96.00 94 VAL A O 1
ATOM 739 N N . ASP A 1 95 ? -11.626 -0.814 1.365 1.00 95.69 95 ASP A N 1
ATOM 740 C CA . ASP A 1 95 ? -10.560 -0.256 0.523 1.00 95.69 95 ASP A CA 1
ATOM 741 C C . ASP A 1 95 ? -10.274 -1.157 -0.679 1.00 95.69 95 ASP A C 1
ATOM 743 O O . ASP A 1 95 ? -10.099 -0.657 -1.790 1.00 95.69 95 ASP A O 1
ATOM 747 N N . ILE A 1 96 ? -10.307 -2.481 -0.483 1.00 95.94 96 ILE A N 1
ATOM 748 C CA . ILE A 1 96 ? -10.189 -3.462 -1.568 1.00 95.94 96 ILE A CA 1
ATOM 749 C C . ILE A 1 96 ? -11.333 -3.275 -2.569 1.00 95.94 96 ILE A C 1
ATOM 751 O O . ILE A 1 96 ? -11.088 -3.185 -3.772 1.00 95.94 96 ILE A O 1
ATOM 755 N N . GLU A 1 97 ? -12.579 -3.174 -2.100 1.00 96.75 97 GLU A N 1
ATOM 756 C CA . GLU A 1 97 ? -13.735 -2.956 -2.97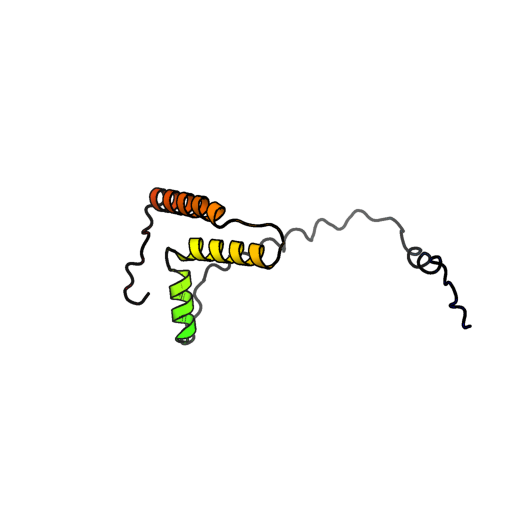8 1.00 96.75 97 GLU A CA 1
ATOM 757 C C . GLU A 1 97 ? -13.623 -1.651 -3.777 1.00 96.75 97 GLU A C 1
ATOM 759 O O . GLU A 1 97 ? -13.925 -1.613 -4.974 1.00 96.75 97 GLU A O 1
ATOM 764 N N . ASN A 1 98 ? -13.174 -0.575 -3.130 1.00 96.00 98 ASN A N 1
ATOM 765 C CA . ASN A 1 98 ? -12.964 0.710 -3.787 1.00 96.00 98 ASN A CA 1
ATOM 766 C C . ASN A 1 98 ? -11.834 0.641 -4.820 1.00 96.00 98 ASN A C 1
ATOM 768 O O . ASN A 1 98 ? -11.991 1.160 -5.926 1.00 96.00 98 ASN A O 1
ATOM 772 N N . PHE A 1 99 ? -10.729 -0.033 -4.491 1.00 96.19 99 PHE A N 1
ATOM 773 C CA . PHE A 1 99 ? -9.622 -0.268 -5.413 1.00 96.19 99 PHE A CA 1
ATOM 774 C C . PHE A 1 99 ? -10.090 -1.040 -6.653 1.00 96.19 99 PHE A C 1
ATOM 776 O O . PHE A 1 99 ? -9.841 -0.605 -7.776 1.00 96.19 99 PHE A O 1
ATOM 783 N N . VAL A 1 100 ? -10.844 -2.129 -6.465 1.00 95.31 100 VAL A N 1
ATOM 784 C CA . VAL A 1 100 ? -11.407 -2.930 -7.564 1.00 95.31 100 VAL A CA 1
ATOM 785 C C . VAL A 1 100 ? -12.310 -2.090 -8.458 1.00 95.31 100 VAL A C 1
ATOM 787 O O . VAL A 1 100 ? -12.115 -2.057 -9.672 1.00 95.31 100 VAL A O 1
ATOM 790 N N . ARG A 1 101 ? -13.242 -1.339 -7.867 1.00 95.75 101 ARG A N 1
ATOM 791 C CA . ARG A 1 101 ? -14.159 -0.474 -8.617 1.00 95.75 101 ARG A CA 1
ATOM 792 C C . ARG A 1 101 ? -13.420 0.592 -9.431 1.00 95.75 101 ARG A C 1
ATOM 794 O O . ARG A 1 101 ? -13.815 0.886 -10.559 1.00 95.75 101 ARG A O 1
ATOM 801 N N . ASN A 1 102 ? -12.365 1.186 -8.872 1.00 93.38 102 ASN A N 1
ATOM 802 C CA . ASN A 1 102 ? -11.550 2.167 -9.586 1.00 93.38 102 ASN A CA 1
ATOM 803 C C . ASN A 1 102 ? -10.781 1.529 -10.746 1.00 93.38 102 ASN A C 1
ATOM 805 O O . ASN A 1 102 ? -10.817 2.066 -11.850 1.00 93.38 102 ASN A O 1
ATOM 809 N N . GLN A 1 103 ? -10.159 0.370 -10.530 1.00 92.44 103 GLN A N 1
ATOM 810 C CA . GLN A 1 103 ? -9.442 -0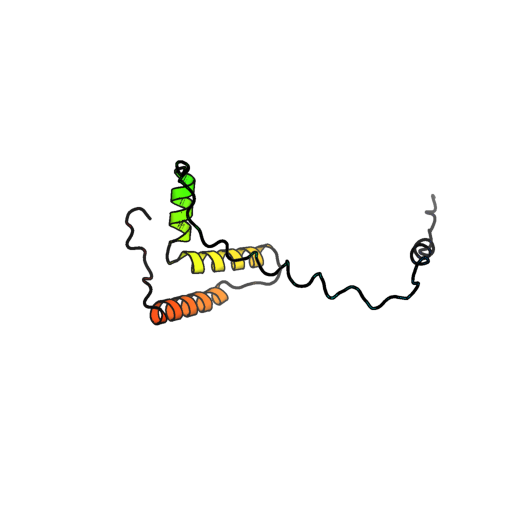.360 -11.578 1.00 92.44 103 GLN A CA 1
ATOM 811 C C . GLN A 1 103 ? -10.363 -0.730 -12.747 1.00 92.44 103 GLN A C 1
ATOM 813 O O . GLN A 1 103 ? -10.000 -0.516 -13.903 1.00 92.44 103 GLN A O 1
ATOM 818 N N . GLU A 1 104 ? -11.580 -1.202 -12.461 1.00 92.88 104 GLU A N 1
ATOM 819 C CA . GLU A 1 104 ? -12.595 -1.493 -13.481 1.00 92.88 104 GLU A CA 1
ATOM 820 C C . GLU A 1 104 ? -13.010 -0.240 -14.259 1.00 92.88 104 GLU A C 1
ATOM 822 O O . GLU A 1 104 ? -13.112 -0.270 -15.485 1.00 92.88 104 GLU A O 1
ATOM 827 N N . LYS A 1 105 ? -13.221 0.880 -13.556 1.00 94.81 105 LYS A N 1
ATOM 828 C CA . LYS A 1 105 ? -13.579 2.166 -14.167 1.00 94.81 105 LYS A CA 1
ATOM 829 C C . LYS A 1 105 ? -12.469 2.703 -15.073 1.00 94.81 105 LYS A C 1
ATOM 831 O O . LYS A 1 105 ? -12.765 3.274 -16.120 1.00 94.81 105 LYS A O 1
ATOM 836 N N . GLU A 1 106 ? -11.214 2.560 -14.661 1.00 92.38 106 GLU A N 1
ATOM 837 C CA . GLU A 1 106 ? -10.044 3.021 -15.414 1.00 92.38 106 GLU A CA 1
ATOM 838 C C . GLU A 1 106 ? -9.580 2.016 -16.483 1.00 92.38 106 GLU A C 1
ATOM 840 O O . GLU A 1 106 ? -8.719 2.347 -17.296 1.00 92.38 106 GLU A O 1
ATOM 845 N N . GLY A 1 107 ? -10.136 0.799 -16.502 1.00 88.75 107 GLY A N 1
ATOM 846 C CA . GLY A 1 107 ? -9.718 -0.274 -17.406 1.00 88.75 107 GLY A CA 1
ATOM 847 C C . GLY A 1 107 ? -8.296 -0.783 -17.140 1.00 88.75 107 GLY A C 1
ATOM 848 O O . GLY A 1 107 ? -7.666 -1.329 -18.044 1.00 88.75 107 GLY A O 1
ATOM 849 N N . LYS A 1 108 ? -7.772 -0.584 -15.924 1.00 85.56 108 LYS A N 1
ATOM 850 C CA . LYS A 1 108 ? -6.422 -1.008 -15.527 1.00 85.56 108 LYS A CA 1
ATOM 851 C C . LYS A 1 108 ? -6.413 -2.486 -15.133 1.00 85.56 108 LYS A C 1
ATOM 853 O O . LYS A 1 108 ? -7.336 -2.983 -14.489 1.00 85.56 108 LYS A O 1
ATOM 858 N N . ALA A 1 109 ? -5.343 -3.190 -15.493 1.00 84.56 109 ALA A N 1
ATOM 859 C CA . ALA A 1 109 ? -5.158 -4.588 -15.122 1.00 84.56 109 ALA A CA 1
ATOM 860 C C . ALA A 1 109 ? -4.887 -4.739 -13.615 1.00 84.56 109 ALA A C 1
ATOM 862 O O . ALA A 1 109 ? -4.181 -3.935 -13.011 1.00 84.56 109 ALA A O 1
ATOM 863 N N . PHE A 1 110 ? -5.426 -5.802 -13.014 1.00 85.12 110 PHE A N 1
ATOM 864 C CA . PHE A 1 110 ? -5.168 -6.169 -11.614 1.00 85.12 110 PHE A CA 1
ATOM 865 C C . PHE A 1 110 ? -3.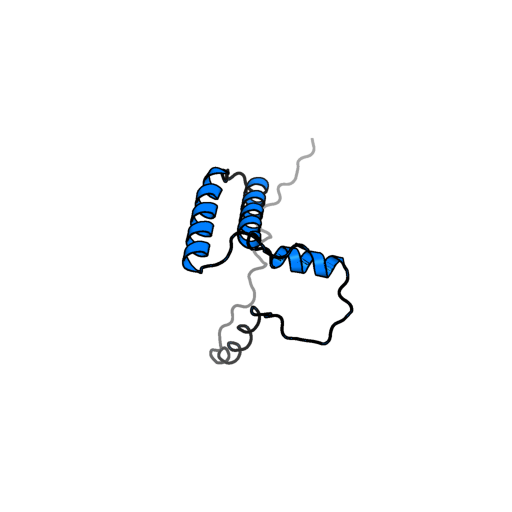806 -6.827 -11.397 1.00 85.12 110 PHE A C 1
ATOM 867 O O . PHE A 1 110 ? -3.258 -6.780 -10.297 1.00 85.12 110 PHE A O 1
ATOM 874 N N . PHE A 1 111 ? -3.282 -7.453 -12.445 1.00 84.00 111 PHE A N 1
ATOM 875 C CA . PHE A 1 111 ? -2.047 -8.216 -12.422 1.00 84.00 111 PHE A CA 1
ATOM 876 C C . PHE A 1 111 ? -1.048 -7.577 -13.369 1.00 84.00 111 PHE A C 1
ATOM 878 O O . PHE A 1 111 ? -1.430 -7.040 -14.410 1.00 84.00 111 PHE A O 1
ATOM 885 N N . SER A 1 112 ? 0.223 -7.630 -12.985 1.00 82.94 112 SER A N 1
ATOM 886 C CA . SER A 1 112 ? 1.294 -7.284 -13.902 1.00 82.94 112 SER A CA 1
ATOM 887 C C . SER A 1 112 ? 1.413 -8.369 -14.972 1.00 82.94 112 SER A C 1
ATOM 889 O O . SER A 1 112 ? 1.332 -9.556 -14.662 1.00 82.94 112 SER A O 1
ATOM 891 N N . GLU A 1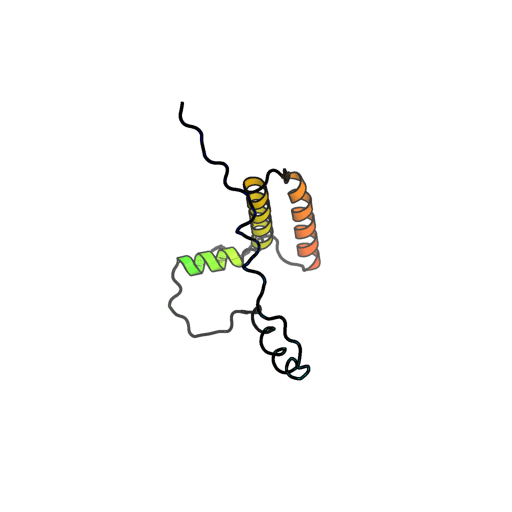 113 ? 1.595 -7.963 -16.226 1.00 79.06 113 GLU A N 1
ATOM 892 C CA . GLU A 1 113 ? 1.961 -8.865 -17.330 1.00 79.06 113 GLU A CA 1
ATOM 893 C C . GLU A 1 113 ? 3.483 -9.038 -17.446 1.00 79.06 113 GLU A C 1
ATOM 895 O O . GLU A 1 113 ? 3.958 -9.809 -18.279 1.00 79.06 113 GLU A O 1
ATOM 900 N N . ASP A 1 114 ? 4.239 -8.301 -16.632 1.00 78.62 114 ASP A N 1
ATOM 901 C CA . ASP A 1 114 ? 5.693 -8.326 -16.611 1.00 78.62 114 ASP A CA 1
ATOM 902 C C . ASP A 1 114 ? 6.186 -9.589 -15.876 1.00 78.62 114 ASP A C 1
ATOM 904 O O . ASP A 1 114 ? 5.904 -9.734 -14.685 1.00 78.62 114 ASP A O 1
ATOM 908 N N . PRO A 1 115 ? 6.864 -10.524 -16.571 1.00 69.12 115 PRO A N 1
ATOM 909 C CA . PRO A 1 115 ? 7.363 -11.764 -15.979 1.00 69.12 115 PRO A CA 1
ATOM 910 C C . PRO A 1 115 ? 8.581 -11.558 -15.073 1.00 69.12 115 PRO A C 1
ATOM 912 O O . PRO A 1 115 ? 8.938 -12.484 -14.345 1.00 69.12 115 PRO A O 1
ATOM 915 N N . ASP A 1 116 ? 9.226 -10.392 -15.156 1.00 65.88 116 ASP A N 1
ATOM 916 C CA . ASP A 1 116 ? 10.373 -10.017 -14.332 1.00 65.88 116 ASP A CA 1
ATOM 917 C C . ASP A 1 116 ? 9.942 -9.232 -13.071 1.00 65.88 116 ASP A C 1
ATOM 919 O O . ASP A 1 116 ? 10.797 -8.833 -12.277 1.00 65.88 116 ASP A O 1
ATOM 923 N N . LEU A 1 117 ? 8.626 -9.037 -12.880 1.00 62.88 117 LEU A N 1
ATOM 924 C CA . LEU A 1 117 ? 8.000 -8.477 -11.675 1.00 62.88 117 LEU A CA 1
ATOM 925 C C . LEU A 1 117 ? 7.643 -9.547 -10.634 1.00 62.88 117 LEU A C 1
ATOM 927 O O . LEU A 1 117 ? 7.186 -10.647 -11.022 1.00 62.88 117 LEU A O 1
#